Protein AF-A0A0F2NUD2-F1 (afdb_monomer_lite)

Structure (mmCIF, N/CA/C/O backbone):
data_AF-A0A0F2NUD2-F1
#
_entry.id   AF-A0A0F2NUD2-F1
#
loop_
_atom_site.group_PDB
_atom_site.id
_atom_site.type_symbol
_atom_site.label_atom_id
_atom_site.label_alt_id
_atom_site.label_comp_id
_atom_site.label_asym_id
_atom_site.label_entity_id
_atom_site.label_seq_id
_atom_site.pdbx_PDB_ins_code
_atom_site.Cartn_x
_atom_site.Cartn_y
_atom_site.Cartn_z
_atom_site.occupancy
_atom_site.B_iso_or_equiv
_atom_site.auth_seq_id
_atom_site.auth_comp_id
_atom_site.auth_asym_id
_atom_site.auth_atom_id
_atom_site.pdbx_PDB_model_num
ATOM 1 N N . MET A 1 1 ? -11.941 7.076 20.814 1.00 70.69 1 MET A N 1
ATOM 2 C CA . MET A 1 1 ? -11.150 8.164 20.191 1.00 70.69 1 MET A CA 1
ATOM 3 C C . MET A 1 1 ? -9.645 7.917 20.226 1.00 70.69 1 MET A C 1
ATOM 5 O O . MET A 1 1 ? -9.058 7.853 19.158 1.00 70.69 1 MET A O 1
ATOM 9 N N . LEU A 1 2 ? -9.015 7.699 21.389 1.00 80.69 2 LEU A N 1
ATOM 10 C CA . LEU A 1 2 ? -7.549 7.529 21.481 1.00 80.69 2 LEU A CA 1
ATOM 11 C C . LEU A 1 2 ? -6.967 6.412 20.590 1.00 80.69 2 LEU A C 1
ATOM 13 O O . LEU A 1 2 ? -5.881 6.569 20.044 1.00 80.69 2 LEU A O 1
ATOM 17 N N . LYS A 1 3 ? -7.689 5.298 20.407 1.00 82.81 3 LYS A N 1
ATOM 18 C CA . LYS A 1 3 ? -7.264 4.191 19.533 1.00 82.81 3 LYS A CA 1
ATOM 19 C C . LYS A 1 3 ? -7.194 4.591 18.053 1.00 82.81 3 LYS A C 1
ATOM 21 O O . LYS A 1 3 ? -6.211 4.275 17.399 1.00 82.81 3 LYS A O 1
ATOM 26 N N . GLU A 1 4 ? -8.202 5.303 17.551 1.00 83.19 4 GLU A N 1
ATOM 27 C CA . GLU A 1 4 ? -8.235 5.792 16.161 1.00 83.19 4 GLU A CA 1
ATOM 28 C C . GLU A 1 4 ? -7.117 6.811 15.914 1.00 83.19 4 GLU A C 1
ATOM 30 O O . GLU A 1 4 ? -6.427 6.727 14.906 1.00 83.19 4 GLU A O 1
ATOM 35 N N . ILE A 1 5 ? -6.857 7.701 16.881 1.00 88.00 5 ILE A N 1
ATOM 36 C CA . ILE A 1 5 ? -5.741 8.657 16.810 1.00 88.00 5 ILE A CA 1
ATOM 37 C C . ILE A 1 5 ? -4.404 7.913 16.707 1.00 88.00 5 ILE A C 1
ATOM 39 O O . ILE A 1 5 ? -3.618 8.205 15.814 1.00 88.00 5 ILE A O 1
ATOM 43 N N . LYS A 1 6 ? -4.169 6.900 17.555 1.00 93.06 6 LYS A N 1
ATOM 44 C CA . LYS A 1 6 ? -2.940 6.089 17.499 1.00 93.06 6 LYS A CA 1
ATOM 45 C C . LYS A 1 6 ? -2.764 5.388 16.150 1.00 93.06 6 LYS A C 1
ATOM 47 O O . LYS A 1 6 ? -1.669 5.409 15.599 1.00 93.06 6 LYS A O 1
ATOM 52 N N . ILE A 1 7 ? -3.828 4.788 15.611 1.00 92.06 7 ILE A N 1
ATOM 53 C CA . ILE A 1 7 ? -3.785 4.112 14.306 1.00 92.06 7 ILE A CA 1
ATOM 54 C C . ILE A 1 7 ? -3.503 5.125 13.187 1.00 92.06 7 ILE A C 1
ATOM 56 O O . ILE A 1 7 ? -2.639 4.871 12.351 1.00 92.06 7 ILE A O 1
ATOM 60 N N . ASN A 1 8 ? -4.158 6.290 13.206 1.00 93.44 8 ASN A N 1
ATOM 61 C CA . ASN A 1 8 ? -3.901 7.370 12.251 1.00 93.44 8 ASN A CA 1
ATOM 62 C C . ASN A 1 8 ? -2.441 7.820 12.291 1.00 93.44 8 ASN A C 1
ATOM 64 O O . ASN A 1 8 ? -1.830 7.965 11.238 1.00 93.44 8 ASN A O 1
ATOM 68 N N . THR A 1 9 ? -1.871 8.007 13.484 1.00 95.62 9 THR A N 1
ATOM 69 C CA . THR A 1 9 ? -0.465 8.400 13.636 1.00 95.62 9 THR A CA 1
ATOM 70 C C . THR A 1 9 ? 0.473 7.345 13.058 1.00 95.62 9 THR A C 1
ATOM 72 O O . THR A 1 9 ? 1.363 7.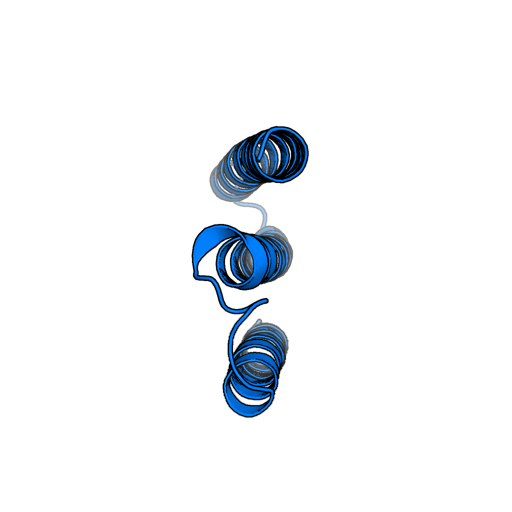696 12.294 1.00 95.62 9 THR A O 1
ATOM 75 N N . ILE A 1 10 ? 0.246 6.058 13.345 1.00 95.75 10 ILE A N 1
ATOM 76 C CA . ILE A 1 10 ? 1.072 4.967 12.802 1.00 95.75 10 ILE A CA 1
ATOM 77 C C . ILE A 1 10 ? 1.001 4.940 11.273 1.00 95.75 10 ILE A C 1
ATOM 79 O O . ILE A 1 10 ? 2.035 4.889 10.609 1.00 95.75 10 ILE A O 1
ATOM 83 N N . ILE A 1 11 ? -0.206 5.004 10.703 1.00 95.56 11 ILE A N 1
ATOM 84 C CA . ILE A 1 11 ? -0.385 4.970 9.247 1.00 95.56 11 ILE A CA 1
ATOM 85 C C . ILE A 1 11 ? 0.235 6.215 8.608 1.00 95.56 11 ILE A C 1
ATOM 87 O O . ILE A 1 11 ? 0.886 6.099 7.575 1.00 95.56 11 ILE A O 1
ATOM 91 N N . LEU A 1 12 ? 0.117 7.385 9.239 1.00 96.38 12 LEU A N 1
ATOM 92 C CA . LEU A 1 12 ? 0.775 8.603 8.774 1.00 96.38 12 LEU A CA 1
ATOM 93 C C . LEU A 1 12 ? 2.304 8.459 8.770 1.00 96.38 12 LEU A C 1
ATOM 95 O O . LEU A 1 12 ? 2.942 8.826 7.788 1.00 96.38 12 LEU A O 1
ATOM 99 N N . THR A 1 13 ? 2.896 7.884 9.819 1.00 96.69 13 THR A N 1
ATOM 100 C CA . THR A 1 13 ? 4.340 7.608 9.861 1.00 96.69 13 THR A CA 1
ATOM 101 C C . THR A 1 13 ? 4.760 6.661 8.736 1.00 96.69 13 THR A C 1
ATOM 103 O O . THR A 1 13 ? 5.736 6.936 8.043 1.00 96.69 13 THR A O 1
ATOM 106 N N . VAL A 1 14 ? 4.002 5.587 8.499 1.00 96.44 14 VAL A N 1
ATOM 107 C CA . VAL A 1 14 ? 4.256 4.652 7.390 1.00 96.44 14 VAL A CA 1
ATOM 108 C C . VAL A 1 14 ? 4.164 5.364 6.035 1.00 96.44 14 VAL A C 1
ATOM 110 O O . VAL A 1 14 ? 5.039 5.184 5.190 1.00 96.44 14 VAL A O 1
ATOM 113 N N . LEU A 1 15 ? 3.157 6.221 5.839 1.00 97.50 15 LEU A N 1
ATOM 114 C CA . LEU A 1 15 ? 2.993 7.021 4.623 1.00 97.50 15 LEU A CA 1
ATOM 115 C C . LEU A 1 15 ? 4.174 7.969 4.386 1.00 97.50 15 LEU A C 1
ATOM 117 O O . LEU A 1 15 ? 4.629 8.087 3.251 1.00 97.50 15 LEU A O 1
ATOM 121 N N . LEU A 1 16 ? 4.692 8.615 5.435 1.00 97.69 16 LEU A N 1
ATOM 122 C CA . LEU A 1 16 ? 5.864 9.490 5.332 1.00 97.69 16 LEU A CA 1
ATOM 123 C C . LEU A 1 16 ? 7.107 8.721 4.877 1.00 97.69 16 LEU A C 1
ATOM 125 O O . LEU A 1 16 ? 7.800 9.173 3.968 1.00 97.69 16 LEU A O 1
ATOM 129 N N . VAL A 1 17 ? 7.352 7.539 5.449 1.00 97.00 17 VAL A N 1
ATOM 130 C CA . VAL A 1 17 ? 8.461 6.672 5.022 1.00 97.00 17 VAL A CA 1
ATOM 131 C C . VAL A 1 17 ? 8.300 6.277 3.552 1.00 97.00 17 VAL A C 1
ATOM 133 O O . VAL A 1 17 ? 9.234 6.444 2.775 1.00 97.00 17 VAL A O 1
ATOM 136 N N . LEU A 1 18 ? 7.100 5.850 3.144 1.00 96.50 18 LEU A N 1
ATOM 137 C CA . LEU A 1 18 ? 6.777 5.523 1.749 1.00 96.50 18 LEU A CA 1
ATOM 138 C C . LEU A 1 18 ? 7.050 6.686 0.787 1.00 96.50 18 LEU A C 1
ATOM 140 O O . LEU A 1 18 ? 7.592 6.467 -0.294 1.00 96.50 18 LEU A O 1
ATOM 144 N N . ILE A 1 19 ? 6.695 7.917 1.167 1.00 96.25 19 ILE A N 1
ATOM 145 C CA . ILE A 1 19 ? 6.951 9.115 0.354 1.00 96.25 19 ILE A CA 1
ATOM 146 C C . ILE A 1 19 ? 8.456 9.331 0.169 1.00 96.25 19 ILE A C 1
ATOM 148 O O . ILE A 1 19 ? 8.897 9.552 -0.958 1.00 96.25 19 ILE A O 1
ATOM 152 N N . ILE A 1 20 ? 9.240 9.221 1.245 1.00 96.25 20 ILE A N 1
ATOM 153 C CA . ILE A 1 20 ? 10.701 9.359 1.188 1.00 96.25 20 ILE A CA 1
ATOM 154 C C . ILE A 1 20 ? 11.307 8.262 0.304 1.00 96.25 20 ILE A C 1
ATOM 156 O O . ILE A 1 20 ? 12.138 8.553 -0.552 1.00 96.25 20 ILE A O 1
ATOM 160 N N . THR A 1 21 ? 10.862 7.011 0.449 1.00 94.19 21 THR A N 1
ATOM 161 C CA . THR A 1 21 ? 11.329 5.897 -0.389 1.00 94.19 21 THR A CA 1
ATOM 162 C C . THR A 1 21 ? 11.027 6.130 -1.868 1.00 94.19 21 THR A C 1
ATOM 164 O O . THR A 1 21 ? 11.910 5.946 -2.702 1.00 94.19 21 THR A O 1
ATOM 167 N N . ILE A 1 22 ? 9.808 6.569 -2.204 1.00 94.06 22 ILE A N 1
ATOM 168 C CA . ILE A 1 22 ? 9.427 6.894 -3.586 1.00 94.06 22 ILE A CA 1
ATOM 169 C C . ILE A 1 22 ? 10.307 8.019 -4.141 1.00 94.06 22 ILE A C 1
ATOM 171 O O . ILE A 1 22 ? 10.788 7.905 -5.266 1.00 94.06 22 ILE A O 1
ATOM 175 N N . TYR A 1 23 ? 10.545 9.075 -3.359 1.00 94.38 23 TYR A N 1
ATOM 176 C CA . TYR A 1 23 ? 11.408 10.188 -3.757 1.00 94.38 23 TYR A CA 1
ATOM 177 C C . TYR A 1 23 ? 12.833 9.720 -4.083 1.00 94.38 23 TYR A C 1
ATOM 179 O O . TYR A 1 23 ? 13.344 10.008 -5.162 1.00 94.38 23 TYR A O 1
ATOM 187 N N . LEU A 1 24 ? 13.450 8.932 -3.196 1.00 93.19 24 LEU A N 1
ATOM 188 C CA . LEU A 1 24 ? 14.804 8.410 -3.405 1.00 93.19 24 LEU A CA 1
ATOM 189 C C . LEU A 1 24 ? 14.891 7.480 -4.627 1.00 93.19 24 LEU A C 1
ATOM 191 O O . LEU A 1 24 ? 15.866 7.532 -5.375 1.00 93.19 24 LEU A O 1
ATOM 195 N N . LEU A 1 25 ? 13.869 6.648 -4.856 1.00 91.88 25 LEU A N 1
ATOM 196 C CA . LEU A 1 25 ? 13.802 5.778 -6.036 1.00 91.88 25 LEU A CA 1
ATOM 197 C C . LEU A 1 25 ? 13.659 6.565 -7.341 1.00 91.88 25 LEU A C 1
ATOM 199 O O . LEU A 1 25 ? 14.233 6.159 -8.355 1.00 91.88 25 LEU A O 1
ATOM 203 N N . ALA A 1 26 ? 12.894 7.658 -7.317 1.00 90.56 26 ALA A N 1
ATOM 204 C CA . ALA A 1 26 ? 12.705 8.530 -8.470 1.00 90.56 26 ALA A CA 1
ATOM 205 C C . ALA A 1 26 ? 14.001 9.278 -8.822 1.00 90.56 26 ALA A C 1
ATOM 207 O O . ALA A 1 26 ? 14.364 9.356 -9.994 1.00 90.56 26 ALA A O 1
ATOM 208 N N . GLU A 1 27 ? 14.729 9.757 -7.811 1.00 91.25 27 GLU A N 1
ATOM 209 C CA . GLU A 1 27 ? 15.980 10.499 -7.999 1.00 91.25 27 GLU A CA 1
ATOM 210 C C . GLU A 1 27 ? 17.107 9.625 -8.570 1.00 91.25 27 GLU A C 1
ATOM 212 O O . GLU A 1 27 ? 17.914 10.088 -9.373 1.00 91.25 27 GLU A O 1
ATOM 217 N N . ASN A 1 28 ? 17.137 8.332 -8.231 1.00 87.50 28 ASN A N 1
ATOM 218 C CA . ASN A 1 28 ? 18.187 7.414 -8.686 1.00 87.50 28 ASN A CA 1
ATOM 219 C C . ASN A 1 28 ? 18.072 7.006 -10.177 1.00 87.50 28 ASN A C 1
ATOM 221 O O . ASN A 1 28 ? 18.902 6.245 -10.664 1.00 87.50 28 ASN A O 1
ATOM 225 N N . LYS A 1 29 ? 17.042 7.473 -10.907 1.00 75.50 29 LYS A N 1
ATOM 226 C CA . LYS A 1 29 ? 16.827 7.284 -12.365 1.00 75.50 29 LYS A CA 1
ATOM 227 C C .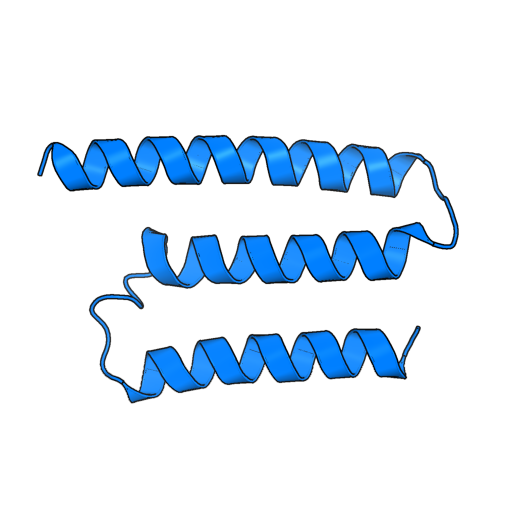 LYS A 1 29 ? 17.028 5.856 -12.911 1.00 75.50 29 LYS A C 1
ATOM 229 O O . LYS A 1 29 ? 17.289 5.684 -14.100 1.00 75.50 29 LYS A O 1
ATOM 234 N N . ALA A 1 30 ? 16.905 4.817 -12.087 1.00 72.50 30 ALA A N 1
ATOM 235 C CA . ALA A 1 30 ? 17.033 3.444 -12.561 1.00 72.50 30 ALA A CA 1
ATOM 236 C C . ALA A 1 30 ? 15.816 3.073 -13.429 1.00 72.50 30 ALA A C 1
ATOM 238 O O . ALA A 1 30 ? 14.678 3.347 -13.056 1.00 72.50 30 ALA A O 1
ATOM 239 N N . ASN A 1 31 ? 16.034 2.415 -14.574 1.00 66.31 31 ASN A N 1
ATOM 240 C CA . ASN A 1 31 ? 14.943 2.021 -15.482 1.00 66.31 31 ASN A CA 1
ATOM 241 C C . ASN A 1 31 ? 13.913 1.085 -14.820 1.00 66.31 31 ASN A C 1
ATOM 243 O O . ASN A 1 31 ? 12.739 1.117 -15.167 1.00 66.31 31 ASN A O 1
ATOM 247 N N . THR A 1 32 ? 14.318 0.290 -13.827 1.00 67.00 32 THR A N 1
ATOM 248 C CA . THR A 1 32 ? 13.419 -0.568 -13.034 1.00 67.00 32 THR A CA 1
ATOM 249 C C . THR A 1 32 ? 12.661 0.182 -11.933 1.00 67.00 32 THR A C 1
ATOM 251 O O . THR A 1 32 ? 11.800 -0.403 -11.274 1.00 67.00 32 THR A O 1
ATOM 254 N N . SER A 1 33 ? 12.928 1.478 -11.725 1.00 78.56 33 SER A N 1
ATOM 255 C CA . SER A 1 33 ? 12.271 2.269 -10.680 1.00 78.56 33 SER A CA 1
ATOM 256 C C . SER A 1 33 ? 10.795 2.529 -10.970 1.00 78.56 33 SER A C 1
ATOM 258 O O . SER A 1 33 ? 10.030 2.661 -10.017 1.00 78.56 33 SER A O 1
ATOM 260 N N . PHE A 1 34 ? 10.357 2.586 -12.236 1.00 88.75 34 PHE A N 1
ATOM 261 C CA . PHE A 1 34 ? 8.976 2.973 -12.556 1.00 88.75 34 PHE A CA 1
ATOM 262 C C . PHE A 1 34 ? 7.943 1.994 -11.984 1.00 88.75 34 PHE A C 1
ATOM 264 O O . PHE A 1 34 ? 7.066 2.409 -11.225 1.00 88.75 34 PHE A O 1
ATOM 271 N N . THR A 1 35 ? 8.076 0.694 -12.265 1.00 90.50 35 THR A N 1
ATOM 272 C CA . THR A 1 35 ? 7.151 -0.340 -11.765 1.00 90.50 35 THR A CA 1
ATOM 273 C C . THR A 1 35 ? 7.102 -0.363 -10.236 1.00 90.50 35 THR A C 1
ATOM 275 O O . THR A 1 35 ? 6.031 -0.509 -9.639 1.00 90.50 35 THR A O 1
ATOM 278 N N . ILE A 1 36 ? 8.256 -0.172 -9.587 1.00 92.19 36 ILE A N 1
ATOM 279 C CA . ILE A 1 36 ? 8.380 -0.152 -8.124 1.00 92.19 36 ILE A CA 1
ATOM 280 C C . ILE A 1 36 ? 7.687 1.089 -7.549 1.00 92.19 36 ILE A C 1
ATOM 282 O O . ILE A 1 36 ? 6.866 0.968 -6.640 1.00 92.19 36 ILE A O 1
ATOM 286 N N . ILE A 1 37 ? 7.954 2.276 -8.101 1.00 94.06 37 ILE A N 1
ATOM 287 C CA . ILE A 1 37 ? 7.331 3.540 -7.680 1.00 94.06 37 ILE A CA 1
ATOM 288 C C . ILE A 1 37 ? 5.812 3.485 -7.860 1.00 94.06 37 ILE A C 1
ATOM 290 O O . ILE A 1 37 ? 5.066 3.889 -6.962 1.00 94.06 37 ILE A O 1
ATOM 294 N N . ALA A 1 38 ? 5.343 2.961 -8.990 1.00 93.94 38 ALA A N 1
ATOM 295 C CA . ALA A 1 38 ? 3.923 2.812 -9.269 1.00 93.94 38 ALA A CA 1
ATOM 296 C C . ALA A 1 38 ? 3.251 1.850 -8.274 1.00 93.94 38 ALA A C 1
ATOM 298 O O . ALA A 1 38 ? 2.208 2.177 -7.704 1.00 93.94 38 ALA A O 1
ATOM 299 N N . SER A 1 39 ? 3.895 0.720 -7.966 1.00 93.50 39 SER A N 1
ATOM 300 C CA . SER A 1 39 ? 3.405 -0.238 -6.965 1.00 93.50 39 SER A CA 1
ATOM 301 C C . SER A 1 39 ? 3.344 0.373 -5.560 1.00 93.50 39 SER A C 1
ATOM 303 O O . SER A 1 39 ? 2.323 0.270 -4.877 1.00 93.50 39 SER A O 1
ATOM 305 N N . LEU A 1 40 ? 4.393 1.086 -5.134 1.00 95.12 40 LEU A N 1
ATOM 306 C CA . LEU A 1 40 ? 4.410 1.800 -3.850 1.00 95.12 40 LEU A CA 1
ATOM 307 C C . LEU A 1 40 ? 3.338 2.899 -3.792 1.00 95.12 40 LEU A C 1
ATOM 309 O O . LEU A 1 40 ? 2.717 3.118 -2.749 1.00 95.12 40 LEU A O 1
ATOM 313 N N . THR A 1 41 ? 3.070 3.562 -4.918 1.00 95.38 41 THR A N 1
ATOM 314 C CA . THR A 1 41 ? 2.010 4.572 -5.027 1.00 95.38 41 THR A CA 1
ATOM 315 C C . THR A 1 41 ? 0.621 3.959 -4.858 1.00 95.38 41 THR A C 1
ATOM 317 O O . THR A 1 41 ? -0.208 4.538 -4.154 1.00 95.38 41 THR A O 1
ATOM 320 N N . ALA A 1 42 ? 0.377 2.771 -5.416 1.00 96.38 42 ALA A N 1
ATOM 321 C CA . ALA A 1 42 ? -0.872 2.035 -5.221 1.00 96.38 42 ALA A CA 1
ATOM 322 C C . ALA A 1 42 ? -1.100 1.667 -3.742 1.00 96.38 42 ALA A C 1
ATOM 324 O O . ALA A 1 42 ? -2.187 1.887 -3.205 1.00 96.38 42 ALA A O 1
ATOM 325 N N . VAL A 1 43 ? -0.059 1.190 -3.047 1.00 96.19 43 VAL A N 1
ATOM 326 C CA . VAL A 1 43 ? -0.120 0.895 -1.601 1.00 96.19 43 VAL A CA 1
ATOM 327 C C . VAL A 1 43 ? -0.437 2.157 -0.795 1.00 96.19 43 VAL A C 1
ATOM 329 O O . VAL A 1 43 ? -1.319 2.143 0.068 1.00 96.19 43 VAL A O 1
ATOM 332 N N . LYS A 1 44 ? 0.235 3.273 -1.110 1.00 95.25 44 LYS A N 1
ATOM 333 C CA . LYS A 1 44 ? -0.016 4.579 -0.484 1.00 95.25 44 LYS A CA 1
ATOM 334 C C . LYS A 1 44 ? -1.471 5.015 -0.673 1.00 95.25 44 LYS A C 1
ATOM 336 O O . LYS A 1 44 ? -2.097 5.476 0.279 1.00 95.25 44 LYS A O 1
ATOM 341 N N . PHE A 1 45 ? -2.012 4.848 -1.879 1.00 96.25 45 PHE A N 1
ATOM 342 C CA . PHE A 1 45 ? -3.396 5.195 -2.190 1.00 96.25 45 PHE A CA 1
ATOM 343 C C . PHE A 1 45 ? -4.387 4.390 -1.343 1.00 96.25 45 PHE A C 1
ATOM 345 O O . PHE A 1 45 ? -5.244 4.996 -0.708 1.00 96.25 45 PHE A O 1
ATOM 352 N N . ILE A 1 46 ? -4.219 3.065 -1.224 1.00 95.19 46 ILE A N 1
ATOM 353 C CA . ILE A 1 46 ? -5.074 2.225 -0.361 1.00 95.19 46 ILE A CA 1
ATOM 354 C C . ILE A 1 46 ? -5.051 2.729 1.085 1.00 95.19 46 ILE A C 1
ATOM 356 O O . ILE A 1 46 ? -6.107 2.913 1.694 1.00 95.19 46 ILE A O 1
ATOM 360 N N . ALA A 1 47 ? -3.859 2.962 1.637 1.00 94.31 47 ALA A N 1
ATOM 361 C CA . ALA A 1 47 ? -3.710 3.428 3.012 1.00 94.31 47 ALA A CA 1
ATOM 362 C C . ALA A 1 47 ? -4.417 4.777 3.235 1.00 94.31 47 ALA A C 1
ATOM 364 O O . ALA A 1 47 ? -5.117 4.946 4.236 1.00 94.31 47 ALA A O 1
ATOM 365 N N . VAL A 1 48 ? -4.301 5.710 2.282 1.00 95.31 48 VAL A N 1
ATOM 366 C CA . VAL A 1 48 ? -4.993 7.005 2.339 1.00 95.31 48 VAL A CA 1
ATOM 367 C C . VAL A 1 48 ? -6.506 6.844 2.227 1.00 95.31 48 VAL A C 1
ATOM 369 O O . VAL A 1 48 ? -7.232 7.369 3.072 1.00 95.31 48 VAL A O 1
ATOM 372 N N . SER A 1 49 ? -6.992 6.092 1.239 1.00 94.06 49 SER A N 1
ATOM 373 C CA . SER A 1 49 ? -8.425 5.900 1.023 1.00 94.06 49 SER A CA 1
ATOM 374 C C . SER A 1 49 ? -9.090 5.273 2.247 1.00 94.06 49 SER A C 1
ATOM 376 O O . SER A 1 49 ? -9.995 5.855 2.843 1.00 94.06 49 SER A O 1
ATOM 378 N N . PHE A 1 50 ? -8.597 4.126 2.714 1.00 91.25 50 PHE A N 1
ATOM 379 C CA . PHE A 1 50 ? -9.263 3.418 3.804 1.00 91.25 50 PHE A CA 1
ATOM 380 C C . PHE A 1 50 ? -9.130 4.113 5.162 1.00 91.25 50 PHE A C 1
ATOM 382 O O . PHE A 1 50 ? -10.081 4.046 5.945 1.00 91.25 50 PHE A O 1
ATOM 389 N N . GLN A 1 51 ? -8.006 4.784 5.443 1.00 91.31 51 GLN A N 1
ATOM 390 C CA . GLN A 1 51 ? -7.789 5.394 6.756 1.00 91.31 51 GLN A CA 1
ATOM 391 C C . GLN A 1 51 ? -8.229 6.859 6.843 1.00 91.31 51 GLN A C 1
ATOM 393 O O . GLN A 1 51 ? -8.783 7.256 7.866 1.00 91.31 51 GLN A O 1
ATOM 398 N N . PHE A 1 52 ? -8.011 7.661 5.799 1.00 90.25 52 PHE A N 1
ATOM 399 C CA . PHE A 1 52 ? -8.193 9.117 5.859 1.00 90.25 52 PHE A CA 1
ATOM 400 C C . PHE A 1 52 ? -9.370 9.634 5.024 1.00 90.25 52 PHE A C 1
ATOM 402 O O . PHE A 1 52 ? -9.858 10.722 5.306 1.00 90.25 52 PHE A O 1
ATOM 409 N N . MET A 1 53 ? -9.880 8.866 4.053 1.00 89.25 53 MET A N 1
ATOM 410 C CA . MET A 1 53 ? -11.054 9.253 3.243 1.00 89.25 53 MET A CA 1
ATOM 411 C C . MET A 1 53 ? -12.363 8.625 3.743 1.00 89.25 53 MET A C 1
ATOM 413 O O . MET A 1 53 ? -13.329 8.504 2.994 1.00 89.25 53 MET A O 1
ATOM 417 N N . GLU A 1 54 ? -12.379 8.153 4.992 1.00 84.56 54 GLU A N 1
ATOM 418 C CA . GLU A 1 54 ? -13.511 7.467 5.631 1.00 84.56 54 GLU A CA 1
ATOM 419 C C . GLU A 1 54 ? -14.095 6.275 4.844 1.00 84.56 54 GLU A C 1
ATOM 421 O O . GLU A 1 54 ? -15.158 5.753 5.189 1.00 84.56 54 GLU A O 1
ATOM 426 N N . THR A 1 55 ? -13.387 5.749 3.837 1.00 88.81 55 THR A N 1
ATOM 427 C CA . THR A 1 55 ? -13.903 4.668 2.981 1.00 88.81 55 THR A CA 1
ATOM 428 C C . THR A 1 55 ? -14.129 3.376 3.771 1.00 88.81 55 THR A C 1
ATOM 430 O O . THR A 1 55 ? -14.975 2.555 3.423 1.00 88.81 55 THR A O 1
ATOM 433 N N . LYS A 1 56 ? -13.452 3.216 4.916 1.00 82.56 56 LYS A N 1
ATOM 434 C CA . LYS A 1 56 ? -13.713 2.141 5.883 1.00 82.56 56 LYS A CA 1
ATOM 435 C C . LYS A 1 56 ? -15.145 2.156 6.435 1.00 82.56 56 LYS A C 1
ATOM 437 O O . LYS A 1 56 ? -15.711 1.083 6.657 1.00 82.56 56 LYS A O 1
ATOM 442 N N . LYS A 1 57 ? -15.730 3.339 6.639 1.00 87.62 57 LYS A N 1
ATOM 443 C CA . LYS A 1 57 ? -17.108 3.522 7.130 1.00 87.62 57 LYS A CA 1
ATOM 444 C C . LYS A 1 57 ? -18.132 3.596 5.995 1.00 87.62 57 LYS A C 1
ATOM 446 O O . LYS A 1 57 ? -19.323 3.454 6.250 1.00 87.62 57 LYS A O 1
ATOM 451 N N . ALA A 1 58 ? -17.677 3.795 4.760 1.00 91.06 58 ALA A N 1
ATOM 452 C CA . ALA A 1 58 ? -18.540 3.837 3.593 1.00 91.06 58 ALA A CA 1
ATOM 453 C C . ALA A 1 58 ? -19.217 2.481 3.316 1.00 91.06 58 ALA A C 1
ATOM 455 O O . ALA A 1 58 ? -18.787 1.419 3.792 1.00 91.06 58 ALA A O 1
ATOM 456 N N . ASN A 1 59 ? -20.283 2.531 2.514 1.00 93.12 59 ASN A N 1
ATOM 457 C CA . ASN A 1 59 ? -20.969 1.336 2.038 1.00 93.12 59 ASN A CA 1
ATOM 458 C C . ASN A 1 59 ? -20.022 0.428 1.224 1.00 93.12 59 ASN A C 1
ATOM 460 O O . ASN A 1 59 ? -18.940 0.829 0.784 1.00 93.12 59 ASN A O 1
ATOM 464 N N . LEU A 1 60 ? -20.433 -0.827 1.034 1.00 93.06 60 LEU A N 1
ATOM 465 C CA . LEU A 1 60 ? -19.614 -1.825 0.345 1.00 93.06 60 LEU A CA 1
ATOM 466 C C . LEU A 1 60 ? -19.258 -1.403 -1.091 1.00 93.06 60 LEU A C 1
ATOM 468 O O . LEU A 1 60 ? -18.152 -1.681 -1.546 1.00 93.06 60 LEU A O 1
ATOM 472 N N . PHE A 1 61 ? -20.158 -0.679 -1.763 1.00 94.00 61 PHE A N 1
ATOM 473 C CA . PHE A 1 61 ? -19.951 -0.174 -3.118 1.00 94.00 61 PHE A CA 1
ATOM 474 C C . PHE A 1 61 ? -18.673 0.671 -3.234 1.00 94.00 61 PHE A C 1
ATOM 476 O O . PHE A 1 61 ? -17.834 0.390 -4.086 1.00 94.00 61 PHE A O 1
ATOM 483 N N . TRP A 1 62 ? -18.458 1.634 -2.331 1.00 92.00 62 TRP A N 1
ATOM 484 C CA . TRP A 1 62 ? -17.257 2.479 -2.355 1.00 92.00 62 TRP A CA 1
ATOM 485 C C . TRP A 1 62 ? -15.966 1.700 -2.103 1.00 92.00 62 TRP A C 1
ATOM 487 O O . TRP A 1 62 ? -14.942 1.972 -2.728 1.00 92.00 62 TRP A O 1
ATOM 497 N N . LYS A 1 63 ? -16.013 0.699 -1.219 1.00 92.81 63 LYS A N 1
ATOM 498 C CA . LYS A 1 63 ? -14.856 -0.160 -0.924 1.00 92.81 63 LYS A CA 1
ATOM 499 C C . LYS A 1 63 ? -14.455 -0.984 -2.145 1.00 92.81 63 LYS A C 1
ATOM 501 O O . LYS A 1 63 ? -13.270 -1.063 -2.463 1.00 92.81 63 LYS A O 1
ATOM 506 N N . ILE A 1 64 ? -15.444 -1.552 -2.840 1.00 95.06 64 ILE A N 1
ATOM 507 C CA . ILE A 1 64 ? -15.232 -2.296 -4.086 1.00 95.06 64 ILE A CA 1
ATOM 508 C C . ILE A 1 64 ? -14.680 -1.366 -5.162 1.00 95.06 64 ILE A C 1
ATOM 510 O O . ILE A 1 64 ? -13.709 -1.724 -5.816 1.00 95.06 64 ILE A O 1
ATOM 514 N N . LEU A 1 65 ? -15.243 -0.165 -5.314 1.00 95.38 65 LEU A N 1
ATOM 515 C CA . LEU A 1 65 ? -14.812 0.783 -6.338 1.00 95.38 65 LEU A CA 1
ATOM 516 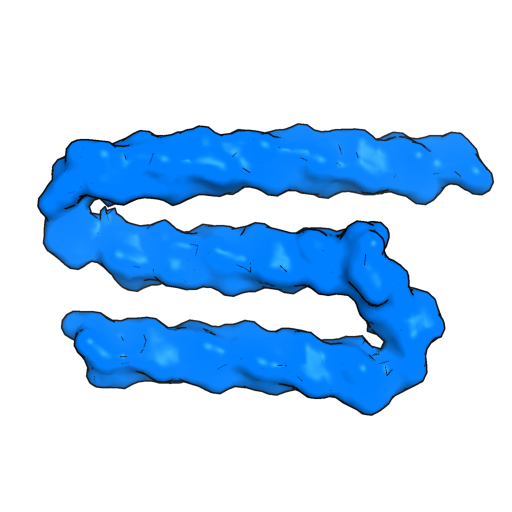C C . LEU A 1 65 ? -13.347 1.214 -6.158 1.00 95.38 65 LEU A C 1
ATOM 518 O O . LEU A 1 65 ? -12.589 1.208 -7.124 1.00 95.38 65 LEU A O 1
ATOM 522 N N . VAL A 1 66 ? -12.928 1.524 -4.925 1.00 95.06 66 VAL A N 1
ATOM 523 C CA . VAL A 1 66 ? -11.525 1.849 -4.611 1.00 95.06 66 VAL A CA 1
ATOM 5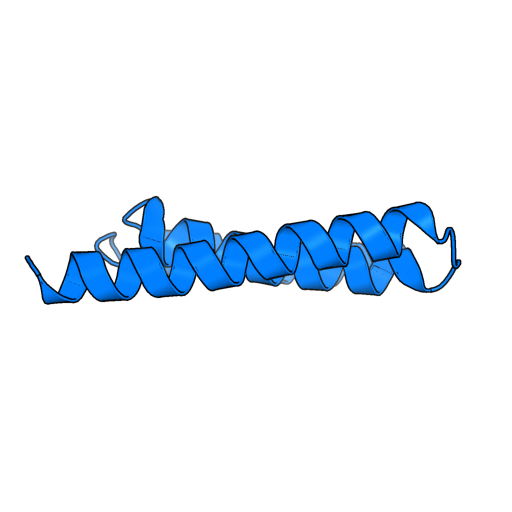24 C C . VAL A 1 66 ? -10.609 0.658 -4.884 1.00 95.06 66 VAL A C 1
ATOM 526 O O . VAL A 1 66 ? -9.553 0.824 -5.490 1.00 95.06 66 VAL A O 1
ATOM 529 N N . SER A 1 67 ? -11.012 -0.550 -4.478 1.00 94.00 67 SER A N 1
ATOM 530 C CA . SER A 1 67 ? -10.220 -1.754 -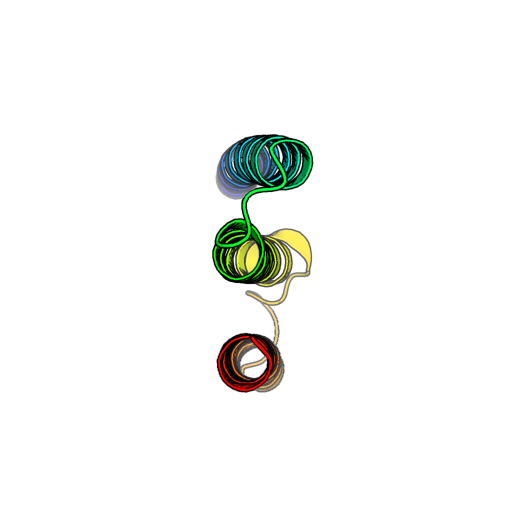4.745 1.00 94.00 67 SER A CA 1
ATOM 531 C C . SER A 1 67 ? -10.098 -2.032 -6.243 1.00 94.00 67 SER A C 1
ATOM 533 O O . SER A 1 67 ? -9.014 -2.366 -6.713 1.00 94.00 67 SER A O 1
ATOM 535 N N . LEU A 1 68 ? -11.191 -1.874 -6.993 1.00 97.00 68 LEU A N 1
ATOM 536 C CA . LEU A 1 68 ? -11.217 -2.051 -8.438 1.00 97.00 68 LEU A CA 1
ATOM 537 C C . LEU A 1 68 ? -10.288 -1.042 -9.109 1.00 97.00 68 LEU A C 1
ATOM 539 O O . LEU A 1 68 ? -9.450 -1.445 -9.901 1.00 97.00 68 LEU A O 1
ATOM 543 N N . PHE A 1 69 ? -10.367 0.237 -8.731 1.00 96.00 69 PHE A N 1
ATOM 544 C CA . PHE A 1 69 ? -9.473 1.275 -9.244 1.00 96.00 69 PHE A CA 1
ATOM 545 C C . PHE A 1 69 ? -7.994 0.905 -9.072 1.00 96.00 69 PHE 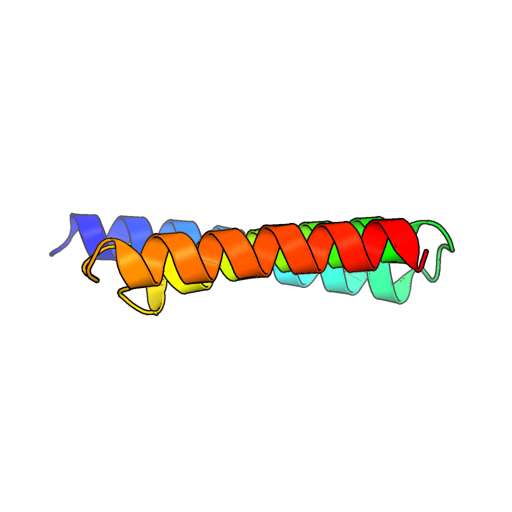A C 1
ATOM 547 O O . PHE A 1 69 ? -7.221 1.030 -10.020 1.00 96.00 69 PHE A O 1
ATOM 554 N N . VAL A 1 70 ? -7.600 0.404 -7.896 1.00 96.69 70 VAL A N 1
ATOM 555 C CA . VAL A 1 70 ? -6.207 0.004 -7.646 1.00 96.69 70 VAL A CA 1
ATOM 556 C C . VAL A 1 70 ? -5.790 -1.178 -8.519 1.00 96.69 70 VAL A C 1
ATOM 558 O O . VAL A 1 70 ? -4.695 -1.161 -9.077 1.00 96.69 70 VAL A O 1
ATOM 561 N N . VAL A 1 71 ? -6.657 -2.180 -8.680 1.00 96.88 71 VAL A N 1
ATOM 562 C CA . VAL A 1 71 ? -6.386 -3.324 -9.562 1.00 96.88 71 VAL A CA 1
ATOM 563 C C . VAL A 1 71 ? -6.218 -2.860 -11.007 1.00 96.88 71 VAL A C 1
ATOM 565 O O . VAL A 1 71 ? -5.225 -3.206 -11.641 1.00 96.88 71 VAL A O 1
ATOM 568 N N . THR A 1 72 ? -7.126 -2.027 -11.518 1.00 97.25 72 THR A N 1
ATOM 569 C CA . THR A 1 72 ? -7.046 -1.511 -12.892 1.00 97.25 72 THR A CA 1
ATOM 570 C C . THR A 1 72 ? -5.800 -0.651 -13.101 1.00 97.25 72 THR A C 1
ATOM 572 O O . THR A 1 72 ? -5.151 -0.758 -14.138 1.00 97.25 72 THR A O 1
ATOM 575 N N . PHE A 1 73 ? -5.426 0.162 -12.108 1.00 96.50 73 PHE A N 1
ATOM 576 C CA . PHE A 1 73 ? -4.191 0.943 -12.133 1.00 96.50 73 PHE A CA 1
ATOM 577 C C . PHE A 1 73 ? -2.954 0.041 -12.223 1.00 96.50 73 PHE A C 1
ATOM 579 O O . PHE A 1 73 ? -2.108 0.259 -13.086 1.00 96.50 73 PHE A O 1
ATOM 586 N N . LEU A 1 74 ? -2.863 -1.000 -11.388 1.00 95.94 74 LEU A N 1
ATOM 587 C CA . LEU A 1 74 ? -1.739 -1.942 -11.411 1.00 95.94 74 LEU A CA 1
ATOM 588 C C . LEU A 1 74 ? -1.666 -2.734 -12.722 1.00 95.94 74 LEU A C 1
ATOM 590 O O . LEU A 1 74 ? -0.573 -2.936 -13.242 1.00 95.94 74 LEU A O 1
ATOM 594 N N . ILE A 1 75 ? -2.812 -3.132 -13.283 1.00 96.31 75 ILE A N 1
ATOM 595 C CA . ILE A 1 75 ? -2.871 -3.753 -14.614 1.00 96.31 75 ILE A CA 1
ATOM 596 C C . ILE A 1 75 ? -2.339 -2.781 -15.670 1.00 96.31 75 ILE A C 1
ATOM 598 O O . ILE A 1 75 ? -1.501 -3.166 -16.477 1.00 96.31 75 ILE A O 1
ATOM 602 N N . GLY A 1 76 ? -2.780 -1.520 -15.650 1.00 95.06 76 GLY A N 1
ATOM 603 C CA . GLY A 1 76 ? -2.297 -0.500 -16.581 1.00 95.06 76 GLY A CA 1
ATOM 604 C C . GLY A 1 76 ? -0.786 -0.294 -16.484 1.00 95.06 76 GLY A C 1
ATOM 605 O O . GLY A 1 76 ? -0.106 -0.268 -17.503 1.00 95.06 76 GLY A O 1
ATOM 606 N N . VAL A 1 77 ? -0.250 -0.230 -15.263 1.00 93.19 77 VAL A N 1
ATOM 607 C CA . VAL A 1 77 ? 1.197 -0.154 -15.018 1.00 93.19 77 VAL A CA 1
ATOM 608 C C . VAL A 1 77 ? 1.916 -1.370 -15.596 1.00 93.19 77 VAL A C 1
ATOM 610 O O . VAL A 1 77 ? 2.933 -1.195 -16.248 1.00 93.19 77 VAL A O 1
ATOM 613 N N . PHE A 1 78 ? 1.400 -2.581 -15.383 1.00 92.25 78 PHE A N 1
ATOM 614 C CA . PHE A 1 78 ? 2.020 -3.811 -15.881 1.00 92.25 78 PHE A CA 1
ATOM 615 C C . PHE A 1 78 ? 1.982 -3.931 -17.411 1.00 92.25 78 PHE A C 1
ATOM 617 O O . PHE A 1 78 ? 2.915 -4.451 -18.005 1.00 92.25 78 PHE A O 1
ATOM 624 N N . VAL A 1 79 ? 0.909 -3.466 -18.055 1.00 94.62 79 VAL A N 1
ATOM 625 C CA . VAL A 1 79 ? 0.746 -3.550 -19.516 1.00 94.62 79 VAL A CA 1
ATOM 626 C C . VAL A 1 79 ? 1.582 -2.499 -20.253 1.00 94.62 79 VAL A C 1
ATOM 628 O O . VAL A 1 79 ? 2.031 -2.754 -21.366 1.00 94.62 79 VAL A O 1
ATOM 631 N N . LEU A 1 80 ? 1.754 -1.310 -19.667 1.00 88.50 80 LEU A N 1
ATOM 632 C CA . LEU A 1 80 ? 2.400 -0.163 -20.320 1.00 88.50 80 LEU A CA 1
ATOM 633 C C . LEU A 1 80 ? 3.907 -0.046 -20.054 1.00 88.50 80 LEU A C 1
ATOM 635 O O . LEU A 1 80 ? 4.550 0.811 -20.660 1.00 88.50 80 LEU A O 1
ATOM 639 N N . ASN A 1 81 ? 4.447 -0.844 -19.136 1.00 79.00 81 ASN A N 1
ATOM 640 C CA . ASN A 1 81 ? 5.848 -0.808 -18.725 1.00 79.00 81 ASN A CA 1
ATOM 641 C C . ASN A 1 81 ? 6.614 -2.022 -19.240 1.00 79.00 81 ASN A C 1
ATOM 643 O O . ASN A 1 81 ? 7.673 -1.822 -19.868 1.00 79.00 81 ASN A O 1
#

Sequence (81 aa):
MLKEIKINTIILTVLLVLIITIYLLAENKANTSFTIIASLTAVKFIAVSFQFMETKKANLFWKILVSLFVVTFLIGVFVLN

Secondary structure (DSSP, 8-state):
-HHHHHHHHHHHHHHHHHHHHHHHHHHTT-TTHHHHHHHHHHHHHHHHHHHHSSTTTS-HHHHHHHHHHHHHHHHHHHHH-

Radius of gyration: 14.6 Å; chains: 1; bounding box: 39×14×42 Å

pLDDT: mean 91.37, std 6.91, range [66.31, 97.69]

Foldseek 3Di:
DVVLVVVVVVLVVVLVVLVVVLVVLVVVPDPVSQLVSQLSVLVSQVSCCVNPVVLVVDDPVSVVVSVVVSVVSNVVSVVVD